Protein AF-D6RE49-F1 (afdb_monomer)

Mean predicted aligned error: 9.75 Å

Structure (mmCIF, N/CA/C/O backbone):
data_AF-D6RE49-F1
#
_entry.id   AF-D6RE49-F1
#
loop_
_atom_site.group_PDB
_atom_site.id
_atom_site.type_symbol
_atom_site.label_atom_id
_atom_site.label_alt_id
_atom_site.label_comp_id
_atom_site.label_asym_id
_atom_site.label_entity_id
_atom_site.label_seq_id
_atom_site.pdbx_PDB_ins_code
_atom_site.Cartn_x
_atom_site.Cartn_y
_atom_site.Cartn_z
_atom_site.occupancy
_atom_site.B_iso_or_equiv
_atom_site.auth_seq_id
_atom_site.auth_comp_id
_atom_site.auth_asym_id
_atom_site.auth_atom_id
_atom_site.pdbx_PDB_model_num
ATOM 1 N N . MET A 1 1 ? -14.743 23.429 -30.705 1.00 36.41 1 MET A N 1
ATOM 2 C CA . MET A 1 1 ? -14.530 21.981 -30.536 1.00 36.41 1 MET A CA 1
ATOM 3 C C . MET A 1 1 ? -13.144 21.859 -29.953 1.00 36.41 1 MET A C 1
ATOM 5 O O . MET A 1 1 ? -12.196 22.234 -30.624 1.00 36.41 1 MET A O 1
ATOM 9 N N . SER A 1 2 ? -13.065 21.564 -28.660 1.00 42.50 2 SER A N 1
ATOM 10 C CA . SER A 1 2 ? -11.795 21.425 -27.955 1.00 42.50 2 SER A CA 1
ATOM 11 C C . SER A 1 2 ? -11.223 20.059 -28.300 1.00 42.50 2 SER A C 1
ATOM 13 O O . SER A 1 2 ? -11.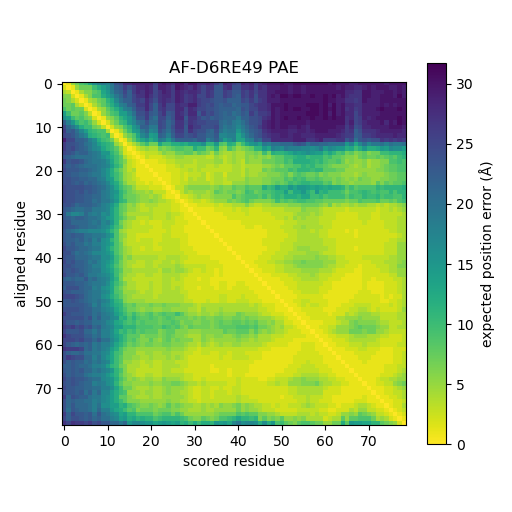857 19.048 -28.011 1.00 42.50 2 SER A O 1
ATOM 15 N N . GLU A 1 3 ? -10.067 20.044 -28.947 1.00 47.69 3 GLU A N 1
ATOM 16 C CA . GLU A 1 3 ? -9.250 18.850 -29.126 1.00 47.69 3 GLU A CA 1
ATOM 17 C C . GLU A 1 3 ? -8.082 18.977 -28.145 1.00 47.69 3 GLU A C 1
ATOM 19 O O . GLU A 1 3 ? -7.200 19.816 -28.320 1.00 47.69 3 GLU A O 1
ATOM 24 N N . GLU A 1 4 ? -8.128 18.200 -27.065 1.00 42.16 4 GLU A N 1
ATOM 25 C CA . GLU A 1 4 ? -7.005 18.012 -26.150 1.00 42.16 4 GLU A CA 1
ATOM 26 C C . GLU A 1 4 ? -6.340 16.681 -26.509 1.00 42.16 4 GLU A C 1
ATOM 28 O O . GLU A 1 4 ? -6.776 15.616 -26.078 1.00 42.16 4 GLU A O 1
ATOM 33 N N . ASP A 1 5 ? -5.300 16.750 -27.337 1.00 45.00 5 ASP A N 1
ATOM 34 C CA . ASP A 1 5 ? -4.346 15.660 -27.518 1.00 45.00 5 ASP A CA 1
ATOM 35 C C . ASP A 1 5 ? -3.165 15.891 -26.567 1.00 45.00 5 ASP A C 1
ATOM 37 O O . ASP A 1 5 ? -2.385 16.832 -26.720 1.00 45.00 5 ASP A O 1
ATOM 41 N N . GLN A 1 6 ? -3.052 15.044 -25.545 1.00 43.00 6 GLN A N 1
ATOM 42 C CA . GLN A 1 6 ? -1.820 14.880 -24.774 1.00 43.00 6 GLN A CA 1
ATOM 43 C C . GLN A 1 6 ? -1.402 13.410 -24.805 1.00 43.00 6 GLN A C 1
ATOM 45 O O . GLN A 1 6 ? -1.505 12.679 -23.821 1.00 43.00 6 GLN A O 1
ATOM 50 N N . GLY A 1 7 ? -0.899 12.974 -25.958 1.00 36.84 7 GLY A N 1
ATOM 51 C CA . GLY A 1 7 ? -0.042 11.800 -26.064 1.00 36.84 7 GLY A CA 1
ATOM 52 C C . GLY A 1 7 ? 1.420 12.201 -25.868 1.00 36.84 7 GLY A C 1
ATOM 53 O O . GLY A 1 7 ? 2.108 12.539 -26.826 1.00 36.84 7 GLY A O 1
ATOM 54 N N . SER A 1 8 ? 1.918 12.178 -24.629 1.00 45.50 8 SER A N 1
ATOM 55 C CA . SER A 1 8 ? 3.348 12.394 -24.363 1.00 45.50 8 SER A CA 1
ATOM 56 C C . SER A 1 8 ? 4.163 11.186 -24.837 1.00 45.50 8 SER A C 1
ATOM 58 O O . SER A 1 8 ? 4.032 10.081 -24.307 1.00 45.50 8 SER A O 1
ATOM 60 N N . GLY A 1 9 ? 4.985 11.389 -25.868 1.00 42.38 9 GLY A N 1
ATOM 61 C CA . GLY A 1 9 ? 5.876 10.375 -26.420 1.00 42.38 9 GLY A CA 1
ATOM 62 C C . GLY A 1 9 ? 7.149 10.159 -25.598 1.00 42.38 9 GLY A C 1
ATOM 63 O O . GLY A 1 9 ? 7.682 11.070 -24.973 1.00 42.38 9 GLY A O 1
ATOM 64 N N . THR A 1 10 ? 7.695 8.944 -25.669 1.00 33.59 10 THR A N 1
ATOM 65 C CA . THR A 1 10 ? 9.149 8.702 -25.718 1.00 33.59 10 THR A CA 1
ATOM 66 C C . THR A 1 10 ? 9.420 7.292 -26.242 1.00 33.59 10 THR A C 1
ATOM 68 O O . THR A 1 10 ? 9.153 6.290 -25.585 1.00 33.59 10 THR A O 1
ATOM 71 N N . THR A 1 11 ? 9.989 7.209 -27.445 1.00 50.69 11 THR A N 1
ATOM 72 C CA . THR A 1 11 ? 10.659 6.010 -27.955 1.00 50.69 11 THR A CA 1
ATOM 73 C C . THR A 1 11 ? 12.107 6.031 -27.468 1.00 50.69 11 THR A C 1
ATOM 75 O O . THR A 1 11 ? 12.937 6.733 -28.037 1.00 50.69 11 THR A O 1
ATOM 78 N N . THR A 1 12 ? 12.442 5.305 -26.405 1.00 41.09 12 THR A N 1
ATOM 79 C CA . THR A 1 12 ? 13.823 4.907 -26.057 1.00 41.09 12 THR A CA 1
ATOM 80 C C . THR A 1 12 ? 13.715 3.712 -25.114 1.00 41.09 12 THR A C 1
ATOM 82 O O . THR A 1 12 ? 12.918 3.752 -24.179 1.00 41.09 12 THR A O 1
ATOM 85 N N . GLY A 1 13 ? 14.462 2.635 -25.383 1.00 57.81 13 GLY A N 1
ATOM 86 C CA . GLY A 1 13 ? 14.483 1.417 -24.565 1.00 57.81 13 GLY A CA 1
ATOM 87 C C . GLY A 1 13 ? 14.597 1.753 -23.078 1.00 57.81 13 GLY A C 1
ATOM 88 O O . GLY A 1 13 ? 15.601 2.293 -22.622 1.00 57.81 13 GLY A O 1
ATOM 89 N N . CYS A 1 14 ? 13.518 1.512 -22.342 1.00 44.16 14 CYS A N 1
ATOM 90 C CA . CYS A 1 14 ? 13.313 2.077 -21.018 1.00 44.16 14 CYS A CA 1
ATOM 91 C C . CYS A 1 14 ? 13.830 1.095 -19.966 1.00 44.16 14 CYS A C 1
ATOM 93 O O . CYS A 1 14 ? 13.137 0.152 -19.585 1.00 44.16 14 CYS A O 1
ATOM 95 N N . GLY A 1 15 ? 15.056 1.313 -19.490 1.00 65.19 15 GLY A N 1
ATOM 96 C CA . GLY A 1 15 ? 15.463 0.777 -18.198 1.00 65.19 15 GLY A CA 1
ATOM 97 C C . GLY A 1 15 ? 14.588 1.422 -17.127 1.00 65.19 15 GLY A C 1
ATOM 98 O O . GLY A 1 15 ? 14.763 2.596 -16.809 1.00 65.19 15 GLY A O 1
ATOM 99 N N . LEU A 1 16 ? 13.603 0.684 -16.615 1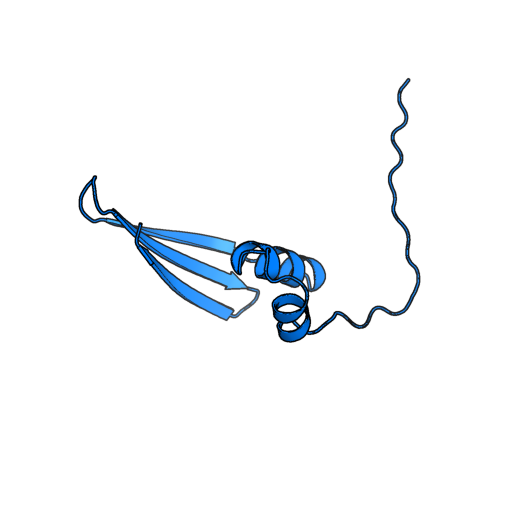.00 67.25 16 LEU A N 1
ATOM 100 C CA . LEU A 1 16 ? 12.829 1.112 -15.454 1.00 67.25 16 LEU A CA 1
ATOM 101 C C . LEU A 1 16 ? 13.807 1.378 -14.297 1.00 67.25 16 LEU A C 1
ATOM 103 O O . LEU A 1 16 ? 14.587 0.476 -13.976 1.00 67.25 16 LEU A O 1
ATOM 107 N N . PRO A 1 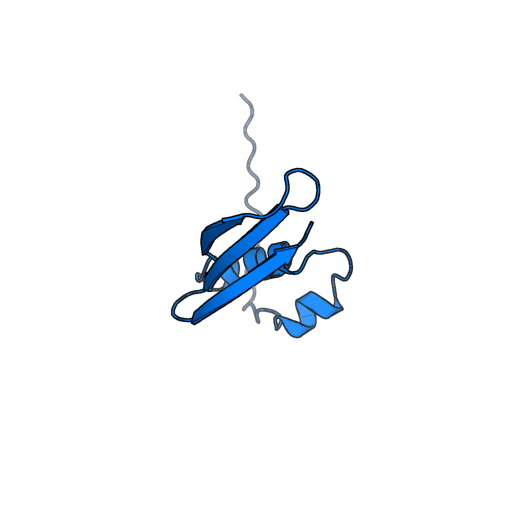17 ? 13.803 2.576 -13.678 1.00 78.62 17 PRO A N 1
ATOM 108 C CA . PRO A 1 17 ? 14.624 2.808 -12.501 1.00 78.62 17 PRO A CA 1
ATOM 109 C C . PRO A 1 17 ? 14.217 1.812 -11.415 1.00 78.62 17 PRO A C 1
ATOM 111 O O . PRO A 1 17 ? 13.033 1.498 -11.256 1.00 78.62 17 PRO A O 1
ATOM 114 N N . SER A 1 18 ? 15.204 1.304 -10.678 1.00 84.44 18 SER A N 1
ATOM 115 C CA . SER A 1 18 ? 14.937 0.434 -9.532 1.00 84.44 18 SER A CA 1
ATOM 116 C C . SER A 1 18 ? 14.041 1.165 -8.533 1.00 84.44 18 SER A C 1
ATOM 118 O O . SER A 1 18 ? 14.120 2.389 -8.386 1.00 84.44 18 SER A O 1
ATOM 120 N N . ILE A 1 19 ? 13.216 0.421 -7.799 1.00 81.00 19 ILE A N 1
ATOM 121 C CA . ILE A 1 19 ? 12.361 0.997 -6.759 1.00 81.00 19 ILE A CA 1
ATOM 122 C C . ILE A 1 19 ? 13.186 1.757 -5.707 1.00 81.00 19 ILE A C 1
ATOM 124 O O . ILE A 1 19 ? 12.763 2.808 -5.234 1.00 81.00 19 ILE A O 1
ATOM 128 N N . GLU A 1 20 ? 14.408 1.298 -5.421 1.00 85.00 20 GLU A N 1
ATOM 129 C CA . GLU A 1 20 ? 15.356 1.980 -4.531 1.00 85.00 20 GLU A CA 1
ATOM 130 C C . GLU A 1 20 ? 15.757 3.360 -5.065 1.00 85.00 20 GLU A C 1
ATOM 132 O O . GLU A 1 20 ? 15.813 4.335 -4.317 1.00 85.00 20 GLU A O 1
ATOM 137 N N . GLN A 1 21 ? 15.972 3.472 -6.379 1.00 87.06 21 GLN A N 1
ATOM 138 C CA . GLN A 1 21 ? 16.292 4.744 -7.028 1.00 87.06 21 GLN A CA 1
ATOM 139 C C . GLN A 1 21 ? 15.089 5.689 -6.998 1.00 87.06 21 GLN A C 1
ATOM 141 O O . GLN A 1 21 ? 15.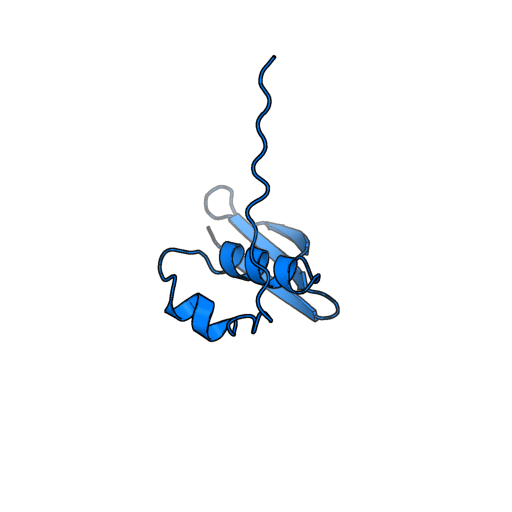255 6.883 -6.767 1.00 87.06 21 GLN A O 1
ATOM 146 N N . MET A 1 22 ? 13.872 5.166 -7.184 1.00 85.00 22 MET A N 1
ATOM 147 C CA . MET A 1 22 ? 12.649 5.967 -7.086 1.00 85.00 22 MET A CA 1
ATOM 148 C C . MET A 1 22 ? 12.418 6.497 -5.664 1.00 85.00 22 MET A C 1
ATOM 150 O O . MET A 1 22 ? 12.008 7.650 -5.521 1.00 85.00 22 MET A O 1
ATOM 154 N N . LEU A 1 23 ? 12.710 5.688 -4.639 1.00 83.44 23 LEU A N 1
ATOM 155 C CA . LEU A 1 23 ? 12.655 6.079 -3.225 1.00 83.44 23 LEU A CA 1
ATOM 156 C C . LEU A 1 23 ? 13.673 7.180 -2.906 1.00 83.44 23 LEU A C 1
ATOM 158 O O . LEU A 1 23 ? 13.316 8.185 -2.296 1.00 83.44 23 LEU A O 1
ATOM 162 N N . ALA A 1 24 ? 14.919 7.028 -3.362 1.00 84.75 24 ALA A N 1
ATOM 163 C CA . ALA A 1 24 ? 15.976 8.013 -3.132 1.00 84.75 24 ALA A CA 1
ATOM 164 C C . ALA A 1 24 ? 15.748 9.332 -3.894 1.00 84.75 24 ALA A C 1
ATOM 166 O O . ALA A 1 24 ? 16.054 10.406 -3.380 1.00 84.75 24 ALA A O 1
ATOM 167 N N . ALA A 1 25 ? 15.204 9.266 -5.113 1.00 83.94 25 ALA A N 1
ATOM 168 C CA . ALA A 1 25 ? 15.008 10.433 -5.971 1.00 83.94 25 ALA A CA 1
ATOM 169 C C . ALA A 1 25 ? 13.772 11.273 -5.607 1.00 83.94 25 ALA A C 1
ATOM 171 O O . ALA A 1 25 ? 13.692 12.434 -6.001 1.00 83.94 25 ALA A O 1
ATOM 172 N N . ASN A 1 26 ? 12.802 10.708 -4.877 1.00 84.19 26 ASN A N 1
ATOM 173 C CA . ASN A 1 26 ? 11.518 11.360 -4.606 1.00 84.19 26 ASN A CA 1
ATOM 174 C C . ASN A 1 26 ? 11.156 11.332 -3.110 1.00 84.19 26 ASN A C 1
ATOM 176 O O . ASN A 1 26 ? 10.140 10.736 -2.745 1.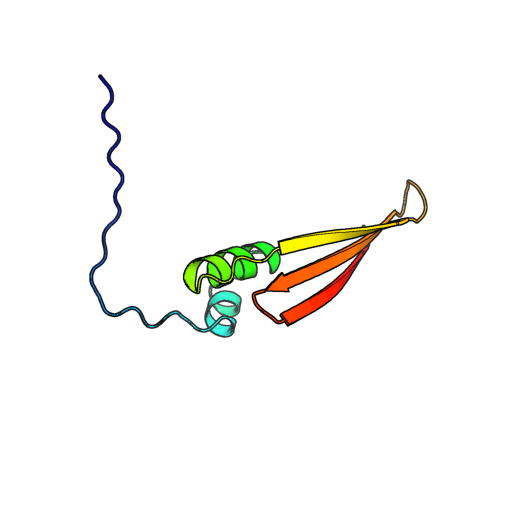00 84.19 26 ASN A O 1
ATOM 180 N N . PRO A 1 27 ? 11.916 12.012 -2.232 1.00 82.94 27 PRO A 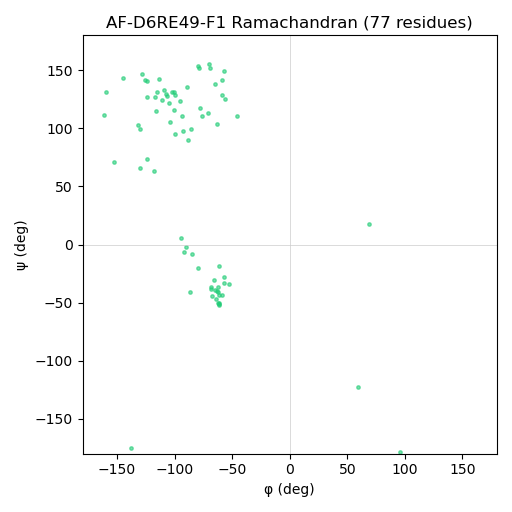N 1
ATOM 181 C CA . PRO A 1 27 ? 11.659 12.000 -0.788 1.00 82.94 27 PRO A CA 1
ATOM 182 C C . PRO A 1 27 ? 10.286 12.578 -0.392 1.00 82.94 27 PRO A C 1
ATOM 184 O O . PRO A 1 27 ? 9.807 12.319 0.706 1.00 82.94 27 PRO A O 1
ATOM 187 N N . GLY A 1 28 ? 9.635 13.349 -1.272 1.00 88.25 28 GLY A N 1
ATOM 188 C CA . GLY A 1 28 ? 8.289 13.890 -1.046 1.00 88.25 28 GLY A CA 1
ATOM 189 C C . GLY A 1 28 ? 7.139 12.943 -1.411 1.00 88.25 28 GLY A C 1
ATOM 190 O O . GLY A 1 28 ? 5.983 13.259 -1.132 1.00 88.25 28 GLY A O 1
ATOM 191 N N . LYS A 1 29 ? 7.418 11.800 -2.049 1.00 89.62 29 LYS A N 1
ATOM 192 C CA . LYS A 1 29 ? 6.391 10.816 -2.407 1.00 89.62 29 LYS A CA 1
ATOM 193 C C . LYS A 1 29 ? 6.194 9.822 -1.266 1.00 89.62 29 LYS A C 1
ATOM 195 O O . LYS A 1 29 ? 7.149 9.297 -0.702 1.00 89.62 29 LYS A O 1
ATOM 200 N N . THR A 1 30 ? 4.938 9.516 -0.952 1.00 90.31 30 THR A N 1
ATOM 201 C CA . THR A 1 30 ? 4.627 8.464 0.022 1.00 90.31 30 THR A CA 1
ATOM 202 C C . THR A 1 30 ? 4.984 7.089 -0.560 1.00 90.31 30 THR A C 1
ATOM 204 O O . THR A 1 30 ? 4.867 6.905 -1.780 1.00 90.31 30 THR A O 1
ATOM 207 N N . PRO A 1 31 ? 5.333 6.088 0.271 1.00 90.12 31 PRO A N 1
ATOM 208 C CA . PRO A 1 31 ? 5.587 4.724 -0.201 1.00 90.12 31 PRO A CA 1
ATOM 209 C C . PRO A 1 31 ? 4.442 4.151 -1.049 1.00 90.12 31 PRO A C 1
ATOM 211 O O . PRO A 1 31 ? 4.690 3.439 -2.017 1.00 90.12 31 PRO A O 1
ATOM 214 N N . ILE A 1 32 ? 3.194 4.522 -0.734 1.00 92.19 32 ILE A N 1
ATOM 215 C CA . ILE A 1 32 ? 2.000 4.140 -1.502 1.00 92.19 32 ILE A CA 1
ATOM 216 C C . ILE A 1 32 ? 2.079 4.681 -2.932 1.00 92.19 32 ILE A C 1
ATOM 218 O O . ILE A 1 32 ? 1.939 3.917 -3.882 1.00 92.19 32 ILE A O 1
ATOM 222 N N . SER A 1 33 ? 2.336 5.982 -3.099 1.00 92.56 33 SER A N 1
ATOM 223 C CA . SER A 1 33 ? 2.401 6.599 -4.430 1.00 92.56 33 SER A CA 1
ATOM 224 C C . SER A 1 33 ? 3.528 6.022 -5.295 1.00 92.56 33 SER A C 1
ATOM 226 O O . SER A 1 33 ? 3.339 5.806 -6.491 1.00 92.56 33 SER A O 1
ATOM 228 N N . LEU A 1 34 ? 4.674 5.700 -4.685 1.00 92.81 34 LEU A N 1
ATOM 229 C CA . LEU A 1 34 ? 5.795 5.058 -5.374 1.00 92.81 34 LEU A CA 1
ATOM 230 C C . LEU A 1 34 ? 5.461 3.629 -5.799 1.00 92.81 34 LEU A C 1
ATOM 232 O O . LEU A 1 34 ? 5.737 3.252 -6.937 1.00 92.81 34 LEU A O 1
ATOM 236 N N . LEU A 1 35 ? 4.839 2.849 -4.910 1.00 92.44 35 LEU A N 1
ATOM 237 C CA . LEU A 1 35 ? 4.421 1.483 -5.212 1.00 92.44 35 LEU A CA 1
ATOM 238 C C . LEU A 1 35 ? 3.376 1.457 -6.334 1.00 92.44 35 LEU A C 1
ATOM 240 O O . LEU A 1 35 ? 3.458 0.614 -7.225 1.00 92.44 35 LEU A O 1
ATOM 244 N N . GLN A 1 36 ? 2.436 2.403 -6.321 1.00 94.44 36 GLN A N 1
ATOM 245 C CA . GLN A 1 36 ? 1.422 2.559 -7.361 1.00 94.44 36 GLN A CA 1
ATOM 246 C C . GLN A 1 36 ? 2.054 2.846 -8.728 1.00 94.44 36 GLN A C 1
ATOM 248 O O . GLN A 1 36 ? 1.726 2.176 -9.710 1.00 94.44 36 GLN A O 1
ATOM 253 N N . GLU A 1 37 ? 2.965 3.818 -8.800 1.00 93.44 37 GLU A N 1
ATOM 254 C CA . GLU A 1 37 ? 3.650 4.183 -10.042 1.00 93.44 37 GLU A CA 1
ATOM 255 C C . GLU A 1 37 ? 4.487 3.014 -10.573 1.00 93.44 37 GLU A C 1
ATOM 257 O O . GLU A 1 37 ? 4.342 2.623 -11.732 1.00 93.44 37 GLU A O 1
ATOM 262 N N . TYR A 1 38 ? 5.320 2.416 -9.717 1.00 92.81 38 TYR A N 1
ATOM 263 C CA . TYR A 1 38 ? 6.171 1.292 -10.094 1.00 92.81 38 TYR A CA 1
ATOM 264 C C . TYR A 1 38 ? 5.343 0.088 -10.556 1.00 92.81 38 TYR A C 1
ATOM 266 O O . TYR A 1 38 ? 5.564 -0.422 -11.653 1.00 92.81 38 TYR A O 1
ATOM 274 N N . GLY A 1 39 ? 4.350 -0.322 -9.760 1.00 93.81 39 GLY A N 1
ATOM 275 C CA . GLY A 1 39 ? 3.477 -1.452 -10.063 1.00 93.81 39 GLY A CA 1
ATOM 276 C C . GLY A 1 39 ? 2.729 -1.269 -11.380 1.00 93.81 39 GLY A C 1
ATOM 277 O O . GLY A 1 39 ? 2.715 -2.178 -12.207 1.00 93.81 39 GLY A O 1
ATOM 278 N N . THR A 1 40 ? 2.200 -0.069 -11.635 1.00 94.00 40 THR A N 1
ATOM 279 C CA . THR A 1 40 ? 1.533 0.253 -12.908 1.00 94.00 40 THR A CA 1
ATOM 280 C C . THR A 1 40 ? 2.497 0.122 -14.090 1.00 94.00 40 THR A C 1
ATOM 282 O O . THR A 1 40 ? 2.148 -0.479 -15.105 1.00 94.00 40 THR A O 1
ATOM 285 N N . ARG A 1 41 ? 3.737 0.615 -13.955 1.00 91.75 41 ARG A N 1
ATOM 286 C CA . ARG A 1 41 ? 4.753 0.548 -15.021 1.00 91.75 41 ARG A CA 1
ATOM 287 C C . ARG A 1 41 ? 5.195 -0.879 -15.353 1.00 91.75 41 ARG A C 1
ATOM 289 O O . ARG A 1 41 ? 5.538 -1.137 -16.501 1.00 91.75 41 ARG A O 1
ATOM 296 N N . ILE A 1 42 ? 5.183 -1.792 -14.380 1.00 91.88 42 ILE A N 1
ATOM 297 C CA . ILE A 1 42 ? 5.527 -3.210 -14.589 1.00 91.88 42 ILE A CA 1
ATOM 298 C C . ILE A 1 42 ? 4.308 -4.109 -14.849 1.00 91.88 42 ILE A C 1
ATOM 300 O O . ILE A 1 42 ? 4.450 -5.330 -14.886 1.00 91.88 42 ILE A O 1
ATOM 304 N N . GLY A 1 43 ? 3.106 -3.537 -14.984 1.00 94.50 43 GLY A N 1
ATOM 305 C CA . GLY A 1 43 ? 1.865 -4.296 -15.178 1.00 94.50 43 GLY A CA 1
ATOM 306 C C . GLY A 1 43 ? 1.411 -5.103 -13.952 1.00 94.50 43 GLY A C 1
ATOM 307 O O . GLY A 1 43 ? 0.592 -6.007 -14.081 1.00 94.50 43 GLY A O 1
ATOM 308 N N . LYS A 1 44 ? 1.932 -4.790 -12.761 1.00 95.69 44 LYS A N 1
ATOM 309 C CA . LYS A 1 44 ? 1.543 -5.371 -11.467 1.00 95.69 44 LYS A CA 1
ATOM 310 C C . LYS A 1 44 ? 0.984 -4.279 -10.563 1.00 95.69 44 LYS A C 1
ATOM 312 O O . LYS A 1 44 ? 1.578 -3.938 -9.542 1.00 95.69 44 LYS A O 1
ATOM 317 N N . THR A 1 45 ? -0.131 -3.684 -10.968 1.00 96.50 45 THR A N 1
ATOM 318 C CA . THR A 1 45 ? -0.766 -2.618 -10.191 1.00 96.50 45 THR A CA 1
ATOM 319 C C . THR A 1 45 ? -1.128 -3.126 -8.788 1.00 96.50 45 THR A C 1
ATOM 321 O O . THR A 1 45 ? -1.760 -4.180 -8.688 1.00 96.50 45 THR A O 1
ATOM 324 N N . PRO A 1 46 ? -0.737 -2.421 -7.710 1.00 96.88 46 PRO A N 1
ATOM 325 C CA . PRO A 1 46 ? -1.041 -2.854 -6.355 1.00 96.88 46 PRO A CA 1
ATOM 326 C C . PRO A 1 46 ? -2.547 -2.849 -6.085 1.00 96.88 46 PRO A C 1
ATOM 328 O O . PRO A 1 46 ? -3.247 -1.902 -6.442 1.00 96.88 46 PRO A O 1
ATOM 331 N N . VAL A 1 47 ? -3.030 -3.888 -5.413 1.00 97.25 47 VAL A N 1
ATOM 332 C CA . VAL A 1 47 ? -4.405 -3.992 -4.912 1.00 97.25 47 VAL A CA 1
ATOM 333 C C . VAL A 1 47 ? -4.382 -3.867 -3.395 1.00 97.25 47 VAL A C 1
ATOM 335 O O . VAL A 1 47 ? -3.566 -4.512 -2.737 1.00 97.25 47 VAL A O 1
ATOM 338 N N . TYR A 1 48 ? -5.276 -3.044 -2.851 1.00 96.50 48 TYR A N 1
ATOM 339 C CA . TYR A 1 48 ? -5.364 -2.751 -1.424 1.00 96.50 48 TYR A CA 1
ATOM 340 C C . TYR A 1 48 ? -6.698 -3.250 -0.871 1.00 96.50 48 TYR A C 1
ATOM 342 O O . TYR A 1 48 ? -7.748 -2.711 -1.214 1.00 96.50 48 TYR A O 1
ATOM 350 N N . ASP A 1 49 ? -6.649 -4.237 0.019 1.00 97.12 49 ASP A N 1
ATOM 351 C CA . ASP A 1 49 ? -7.823 -4.754 0.720 1.00 97.12 49 ASP A CA 1
ATOM 352 C C . ASP A 1 49 ? -7.808 -4.286 2.175 1.00 97.12 49 ASP A C 1
ATOM 354 O O . ASP A 1 49 ? -6.834 -4.516 2.897 1.00 97.12 49 ASP A O 1
ATOM 358 N N . LEU A 1 50 ? -8.903 -3.683 2.640 1.00 96.38 50 LEU A N 1
ATOM 359 C CA . LEU A 1 50 ? -9.116 -3.442 4.065 1.00 96.38 50 LEU A CA 1
ATOM 360 C C . LEU A 1 50 ? -9.524 -4.761 4.733 1.00 96.38 50 LEU A C 1
ATOM 362 O O . LEU A 1 50 ? -10.622 -5.263 4.506 1.00 96.38 50 LEU A O 1
ATOM 366 N N . LEU A 1 51 ? -8.642 -5.322 5.558 1.00 97.19 51 LEU A N 1
ATOM 367 C CA . LEU A 1 51 ? -8.904 -6.566 6.284 1.00 97.19 51 LEU A CA 1
ATOM 368 C C . LEU A 1 51 ? -9.625 -6.323 7.609 1.00 97.19 51 LEU A C 1
ATOM 370 O O . LEU A 1 51 ? -10.498 -7.101 7.987 1.00 97.19 51 LEU A O 1
ATOM 374 N N . LYS A 1 52 ? -9.232 -5.271 8.335 1.00 95.62 52 LYS A N 1
ATOM 375 C CA . LYS A 1 52 ? -9.822 -4.911 9.629 1.00 95.62 52 LYS A CA 1
ATOM 376 C C . LYS A 1 52 ? -9.872 -3.406 9.809 1.00 95.62 52 LYS A C 1
ATOM 378 O O . LYS A 1 52 ? -8.924 -2.715 9.447 1.00 95.62 52 LYS A O 1
ATOM 383 N N . ALA A 1 53 ? -10.942 -2.945 10.440 1.00 95.38 53 ALA A N 1
ATOM 384 C CA . ALA A 1 53 ? -11.086 -1.604 10.982 1.00 95.38 53 ALA A CA 1
ATOM 385 C C . ALA A 1 53 ? -11.606 -1.749 12.417 1.00 95.38 53 ALA A C 1
ATOM 387 O O . ALA A 1 53 ? -12.769 -2.087 12.626 1.00 95.38 53 ALA A O 1
ATOM 388 N N . GLU A 1 54 ? -10.724 -1.578 13.395 1.00 94.12 54 GLU A N 1
ATOM 389 C CA . GLU A 1 54 ? -11.017 -1.766 14.819 1.00 94.12 54 GLU A CA 1
ATOM 390 C C . GLU A 1 54 ? -10.389 -0.647 15.663 1.00 94.12 54 GLU A C 1
ATOM 392 O O . GLU A 1 54 ? -9.844 0.309 15.121 1.00 94.12 54 GLU A O 1
ATOM 397 N N . GLY A 1 55 ? -10.484 -0.727 16.991 1.00 91.81 55 GLY A N 1
ATOM 398 C CA . GLY A 1 55 ? -9.966 0.302 17.898 1.00 91.81 55 GLY A CA 1
ATOM 399 C C . GLY A 1 55 ? -11.015 1.318 18.352 1.00 91.81 55 GLY A C 1
ATOM 400 O O . GLY A 1 55 ? -12.207 1.207 18.064 1.00 91.81 55 GLY A O 1
ATOM 401 N N . GLN A 1 56 ? -10.570 2.288 19.146 1.00 93.50 56 GLN A N 1
ATOM 402 C CA . GLN A 1 56 ? -11.437 3.339 19.679 1.00 93.50 56 GLN A CA 1
ATOM 403 C C . GLN A 1 56 ? -11.680 4.411 18.611 1.00 93.50 56 GLN A C 1
ATOM 405 O O . GLN A 1 56 ? -10.818 4.658 17.778 1.00 93.50 56 GLN A O 1
ATOM 410 N N . ALA A 1 57 ? -12.804 5.132 18.674 1.00 89.44 57 ALA A N 1
ATOM 411 C CA . ALA A 1 57 ? -13.099 6.199 17.706 1.00 89.44 57 ALA A CA 1
ATOM 412 C C . ALA A 1 57 ? -12.015 7.300 17.646 1.00 89.44 57 ALA A C 1
ATOM 414 O O . ALA A 1 57 ? -11.822 7.917 16.606 1.00 89.44 57 ALA A O 1
ATOM 415 N N . HIS A 1 58 ? -11.300 7.529 18.754 1.00 93.69 58 HIS A N 1
ATOM 416 C CA . HIS A 1 58 ? -10.188 8.481 18.853 1.00 93.69 58 HIS A CA 1
ATOM 417 C C . HIS A 1 58 ? -8.809 7.860 18.563 1.00 93.69 58 HIS A C 1
ATOM 419 O O . HIS A 1 58 ? -7.818 8.582 18.538 1.00 93.69 58 HIS A O 1
ATOM 425 N N . GLN A 1 59 ? -8.736 6.538 18.392 1.00 92.94 59 GLN A N 1
ATOM 426 C CA . GLN A 1 59 ? -7.515 5.800 18.066 1.00 92.94 59 GLN A CA 1
ATOM 427 C C . GLN A 1 59 ? -7.868 4.512 17.297 1.00 92.94 59 GLN A C 1
ATOM 429 O O . GLN A 1 59 ? -7.830 3.408 17.860 1.00 92.94 59 GLN A O 1
ATOM 434 N N . PRO A 1 60 ? -8.302 4.638 16.033 1.00 94.25 60 PRO A N 1
ATOM 435 C CA . PRO A 1 60 ? -8.575 3.487 15.191 1.00 94.25 60 PRO A CA 1
ATOM 436 C C . PRO A 1 60 ? -7.289 2.752 14.779 1.00 94.25 60 PRO A C 1
ATOM 438 O O . PRO A 1 60 ? -6.199 3.317 14.689 1.00 94.25 60 PRO A O 1
ATOM 441 N N . ASN A 1 61 ? -7.443 1.469 14.478 1.00 94.56 61 ASN A N 1
ATOM 442 C CA . ASN A 1 61 ? -6.443 0.596 13.886 1.00 94.56 61 ASN A CA 1
ATOM 443 C C . ASN A 1 61 ? -7.023 -0.003 12.605 1.00 94.56 61 ASN A C 1
ATOM 445 O O . ASN A 1 61 ? -8.100 -0.608 12.611 1.00 94.56 61 ASN A O 1
ATOM 449 N N . PHE A 1 62 ? -6.284 0.147 11.513 1.00 96.19 62 PHE A N 1
ATOM 450 C CA . PHE A 1 62 ? -6.639 -0.439 10.236 1.00 96.19 62 PHE A CA 1
ATOM 451 C C . PHE A 1 62 ? -5.599 -1.472 9.828 1.00 96.19 62 PHE A C 1
ATOM 453 O O . PHE A 1 62 ? -4.402 -1.205 9.806 1.00 96.19 62 PHE A O 1
ATOM 460 N N . THR A 1 63 ? -6.055 -2.655 9.439 1.00 96.75 63 THR A N 1
ATOM 461 C CA . THR A 1 63 ? -5.197 -3.667 8.822 1.00 96.75 63 THR A CA 1
ATOM 462 C C . THR A 1 63 ? -5.484 -3.704 7.334 1.00 96.75 63 THR A C 1
ATOM 464 O O . THR A 1 63 ? -6.613 -3.992 6.938 1.00 96.75 63 THR A O 1
ATOM 467 N N . PHE A 1 64 ? -4.466 -3.471 6.512 1.00 97.19 64 PHE A N 1
ATOM 468 C CA . PHE A 1 64 ? -4.565 -3.569 5.060 1.00 97.19 64 PHE A CA 1
ATOM 469 C C . PHE A 1 64 ? -3.718 -4.718 4.531 1.00 97.19 64 PHE A C 1
ATOM 471 O O . PHE A 1 64 ? -2.598 -4.937 4.990 1.00 97.19 64 PHE A O 1
ATOM 478 N N . ARG A 1 65 ? -4.223 -5.413 3.515 1.00 97.62 65 ARG A N 1
ATOM 479 C CA . ARG A 1 65 ? -3.420 -6.287 2.663 1.00 97.62 65 ARG A CA 1
ATOM 480 C C . ARG A 1 65 ? -3.107 -5.563 1.366 1.00 97.62 65 ARG A C 1
ATOM 482 O O . ARG A 1 65 ? -4.005 -5.037 0.720 1.00 97.62 65 ARG A O 1
ATOM 489 N N . VAL A 1 66 ? -1.839 -5.573 0.985 1.00 97.19 66 VAL A N 1
ATOM 490 C CA . VAL A 1 66 ? -1.356 -5.052 -0.292 1.00 97.19 66 VAL A CA 1
ATOM 491 C C . VAL A 1 66 ? -0.892 -6.227 -1.135 1.00 97.19 66 VAL A C 1
ATOM 493 O O . VAL A 1 66 ? -0.036 -6.989 -0.687 1.00 97.19 66 VAL A O 1
ATOM 496 N N . THR A 1 67 ? -1.436 -6.369 -2.339 1.00 97.81 67 THR A N 1
ATOM 497 C CA . THR A 1 67 ? -1.085 -7.440 -3.281 1.00 97.81 67 THR A CA 1
ATOM 498 C C . THR A 1 67 ? -0.482 -6.840 -4.546 1.00 97.81 67 THR A C 1
ATOM 500 O O . THR A 1 67 ? -1.081 -5.956 -5.150 1.00 97.81 67 THR A O 1
ATOM 503 N N . VAL A 1 68 ? 0.702 -7.305 -4.947 1.00 96.00 68 VAL A N 1
ATOM 504 C CA . VAL A 1 68 ? 1.443 -6.859 -6.137 1.00 96.00 68 VAL A CA 1
ATOM 505 C C . VAL A 1 68 ? 1.863 -8.092 -6.936 1.00 96.00 68 VAL A C 1
ATOM 507 O O . VAL A 1 68 ? 2.844 -8.762 -6.606 1.00 96.00 68 VAL A O 1
ATOM 510 N N . GLY A 1 69 ? 1.113 -8.409 -7.994 1.00 94.69 69 GLY A N 1
ATOM 511 C CA . GLY A 1 69 ? 1.245 -9.698 -8.679 1.00 94.69 69 GLY A CA 1
ATOM 512 C C . GLY A 1 69 ? 0.973 -10.849 -7.708 1.00 94.69 69 GLY A C 1
ATOM 513 O O . GLY A 1 69 ? -0.072 -10.871 -7.069 1.00 94.69 69 GLY A O 1
ATOM 514 N N . ASP A 1 70 ? 1.936 -11.757 -7.556 1.00 96.50 70 ASP A N 1
ATOM 515 C CA . ASP A 1 70 ? 1.806 -12.953 -6.708 1.00 96.50 70 ASP A CA 1
ATOM 516 C C . ASP A 1 70 ? 2.264 -12.730 -5.256 1.00 96.50 70 ASP A C 1
ATOM 518 O O . ASP A 1 70 ? 2.194 -13.634 -4.423 1.00 96.50 70 ASP A O 1
ATOM 522 N N . THR A 1 71 ? 2.752 -11.529 -4.938 1.00 95.50 71 THR A N 1
ATOM 523 C CA . THR A 1 71 ? 3.243 -11.184 -3.602 1.00 95.50 71 THR A CA 1
ATOM 524 C C . THR A 1 71 ? 2.180 -10.404 -2.846 1.00 95.50 71 THR A C 1
ATOM 526 O O . THR A 1 71 ? 1.707 -9.376 -3.326 1.00 95.50 71 THR A O 1
ATOM 529 N N . SER A 1 72 ? 1.859 -10.833 -1.626 1.00 97.19 72 SER A N 1
ATOM 530 C CA . SER A 1 72 ? 0.979 -10.091 -0.720 1.00 97.19 72 SER A CA 1
ATOM 531 C C . SER A 1 72 ? 1.658 -9.804 0.616 1.00 97.19 72 SER A C 1
ATOM 533 O O . SER A 1 72 ? 2.325 -10.679 1.166 1.00 97.19 72 SER A O 1
ATOM 535 N N . CYS A 1 73 ? 1.441 -8.614 1.167 1.00 96.88 73 CYS A N 1
ATOM 536 C CA . CYS A 1 73 ? 1.899 -8.218 2.496 1.00 96.88 73 CYS A CA 1
ATOM 537 C C . CYS A 1 73 ? 0.732 -7.645 3.303 1.00 96.88 73 CYS A C 1
ATOM 539 O O . CYS A 1 73 ? -0.158 -7.010 2.741 1.00 96.88 73 CYS A O 1
ATOM 541 N N . THR A 1 74 ? 0.734 -7.862 4.617 1.00 96.94 74 THR A N 1
ATOM 542 C CA . THR A 1 74 ? -0.244 -7.264 5.533 1.00 96.94 74 THR A CA 1
ATOM 543 C C . THR A 1 74 ? 0.437 -6.177 6.348 1.00 96.94 74 THR A C 1
ATOM 545 O O . THR A 1 74 ? 1.491 -6.417 6.932 1.00 96.94 74 THR A O 1
ATOM 548 N N . VAL A 1 75 ? -0.162 -4.989 6.390 1.00 94.25 75 VAL A N 1
ATOM 549 C CA . VAL A 1 75 ? 0.378 -3.820 7.085 1.00 94.25 75 VAL A CA 1
ATOM 550 C C . VAL A 1 75 ? -0.663 -3.284 8.065 1.00 94.25 75 VAL A C 1
ATOM 552 O O . VAL A 1 75 ? -1.859 -3.259 7.766 1.00 94.25 75 VAL A O 1
ATOM 555 N N . LEU A 1 76 ? -0.197 -2.848 9.234 1.00 92.94 76 LEU A N 1
ATOM 556 C CA . LEU A 1 76 ? -1.018 -2.140 10.210 1.00 92.94 76 LEU A CA 1
ATOM 557 C C . LEU A 1 76 ? -0.836 -0.635 10.012 1.00 92.94 76 LEU A C 1
ATOM 559 O O . LEU A 1 76 ? 0.284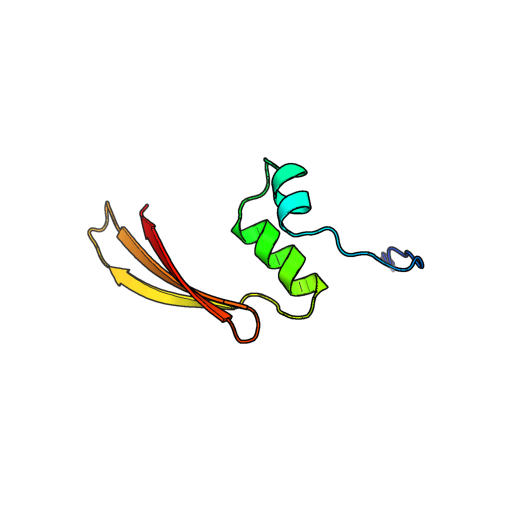 -0.130 10.063 1.00 92.94 76 LEU A O 1
ATOM 563 N N . PHE A 1 77 ? -1.941 0.065 9.792 1.00 88.31 77 PHE A N 1
ATOM 564 C CA . PHE A 1 77 ? -2.034 1.516 9.803 1.00 88.31 77 PHE A C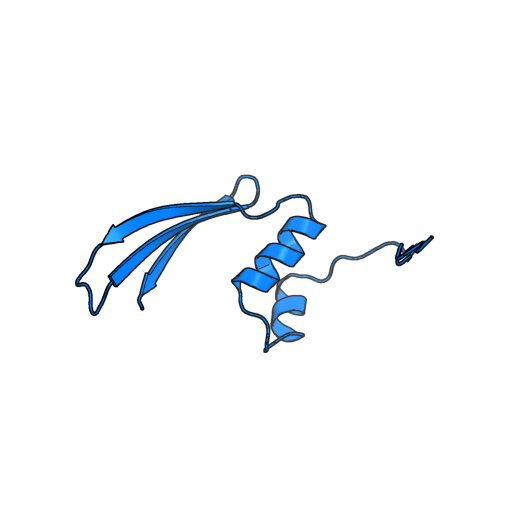A 1
ATOM 565 C C . PHE A 1 77 ? -2.629 1.954 11.138 1.00 88.31 77 PHE A C 1
ATOM 567 O O . PHE A 1 77 ? -3.779 1.644 11.456 1.00 88.31 77 PHE A O 1
ATOM 574 N N . LEU A 1 78 ? -1.825 2.678 11.910 1.00 81.69 78 LEU A N 1
ATOM 575 C CA . LEU A 1 78 ? -2.248 3.339 13.138 1.00 81.69 78 LEU A CA 1
ATOM 576 C C . LEU A 1 78 ? -2.428 4.827 12.823 1.00 81.69 78 LEU A C 1
ATOM 578 O O . LEU A 1 78 ? -1.563 5.408 12.164 1.00 81.69 78 LEU A O 1
ATOM 582 N N . SER A 1 79 ? -3.564 5.401 13.228 1.00 75.38 79 SER A N 1
ATOM 583 C CA . SER A 1 79 ? -3.849 6.838 13.091 1.00 75.38 79 SER A CA 1
ATOM 584 C C . SER A 1 79 ? -3.103 7.679 14.115 1.00 75.38 79 SER A C 1
ATOM 586 O O . SER A 1 79 ? -3.046 7.213 15.279 1.00 75.38 79 SER A O 1
#

Radius of gyration: 17.48 Å; Cα contacts (8 Å, |Δi|>4): 87; chains: 1; bounding box: 31×35×50 Å

Solvent-accessible surface area (backbone atoms only — not comparable to full-atom values): 5087 Å² total; per-residue (Å²): 134,90,81,86,86,82,82,84,83,80,95,64,94,74,79,74,76,52,70,68,53,51,53,71,74,37,79,89,57,52,73,66,59,51,47,42,54,52,19,49,76,72,75,28,54,62,44,79,43,82,76,42,82,46,74,46,98,93,47,42,37,35,32,34,36,42,32,44,71,96,46,71,50,78,47,80,47,74,112

Foldseek 3Di:
DDDDDDPDDDPDDDPDDPLVVVCVVCVPDDPLRSQ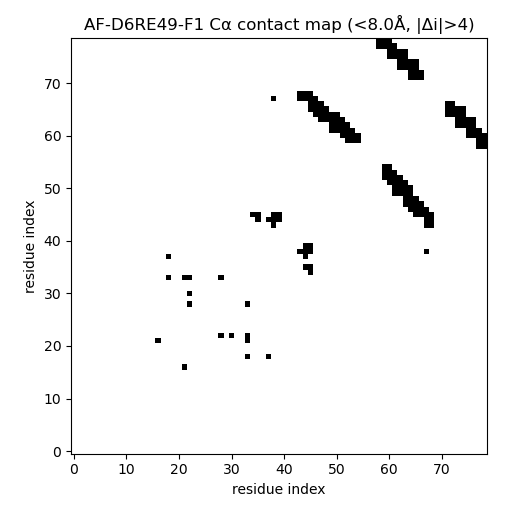QVSLVVVVFHKDKDFPDWDDDPVKIKTWIWIGGPPDIDIDIDTD

Sequence (79 aa):
MSEEDQGSGTTTGCGLPSIEQMLAANPGKTPISLLQEYGTRIGKTPVYDLLKAEGQAHQPNFTFRVTVGDTSCTVLFLS

InterPro domains:
  IPR014720 Double-stranded RNA-binding domain [PF00035] (31-72)
  IPR014720 Double-stranded RNA-binding domain [PS50137] (30-79)
  IPR051247 RISC Loading Complex Component [PTHR46205] (1-74)

Nearest PDB structures (foldseek):
  7zpk-assembly1_C  TM=9.472E-01  e=4.036E-10  Mus musculus
  5n8m-assembly1_A  TM=8.774E-01  e=2.361E-09  Homo sapiens
  2dix-assembly1_A  TM=8.606E-01  e=8.846E-05  Homo sapiens
  7zj1-assembly1_A  TM=7.651E-01  e=1.227E-04  Homo sapiens
  2mdr-assembly1_A  TM=7.619E-01  e=1.062E-03  Homo sapiens

Secondary structure (DSSP, 8-state):
-----------S---PPPHHHHHHH-TTS-HHHHHHHHHHHTT---EEEEEEEEEETTEEEEEEEEEETTEEEEEEEE-

pLDDT: mean 82.71, std 19.4, range [33.59, 97.81]

Organism: Mus musculus (NCBI:txid10090)